Protein AF-A0A935W0Y7-F1 (afdb_monomer)

Structure (mmCIF, N/CA/C/O backbone):
data_AF-A0A935W0Y7-F1
#
_entry.id   AF-A0A935W0Y7-F1
#
loop_
_atom_site.group_PDB
_atom_site.id
_atom_site.type_symbol
_atom_site.label_atom_id
_atom_site.label_alt_id
_atom_site.label_comp_id
_atom_site.label_asym_id
_atom_site.label_entity_id
_atom_site.label_seq_id
_atom_site.pdbx_PDB_ins_code
_atom_site.Cartn_x
_atom_site.Cartn_y
_atom_site.Cartn_z
_atom_site.occupancy
_atom_site.B_iso_or_equiv
_atom_site.auth_seq_id
_atom_site.auth_comp_id
_atom_site.auth_asym_id
_atom_site.auth_atom_id
_atom_site.pdbx_PDB_model_num
ATOM 1 N N . MET A 1 1 ? 2.912 -10.877 5.324 1.00 75.25 1 MET A N 1
ATOM 2 C CA . MET A 1 1 ? 1.690 -11.018 6.139 1.00 75.25 1 MET A CA 1
ATOM 3 C C . MET A 1 1 ? 1.617 -9.869 7.136 1.00 75.25 1 MET A C 1
ATOM 5 O O . MET A 1 1 ? 2.653 -9.502 7.692 1.00 75.25 1 MET A O 1
ATOM 9 N N . ILE A 1 2 ? 0.440 -9.257 7.281 1.00 92.62 2 ILE A N 1
ATOM 10 C CA . ILE A 1 2 ? 0.144 -8.282 8.340 1.00 92.62 2 ILE A CA 1
ATOM 11 C C . 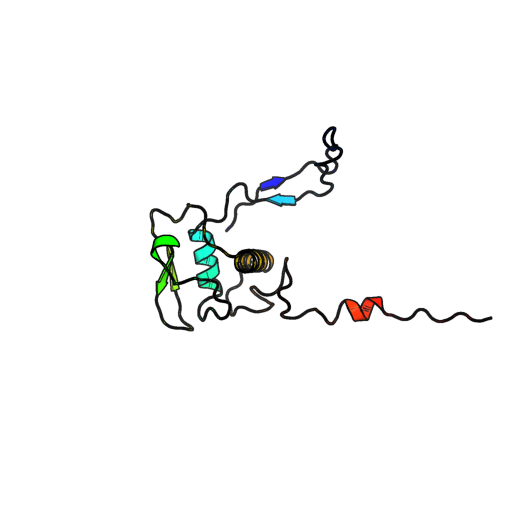ILE A 1 2 ? -0.297 -9.060 9.578 1.00 92.62 2 ILE A C 1
ATOM 13 O O . ILE A 1 2 ? -1.063 -10.012 9.446 1.00 92.62 2 ILE A O 1
ATOM 17 N N . ASP A 1 3 ? 0.198 -8.666 10.746 1.00 93.06 3 ASP A N 1
ATOM 18 C CA . ASP A 1 3 ? -0.285 -9.185 12.022 1.00 93.06 3 ASP A CA 1
ATOM 19 C C . ASP A 1 3 ? -1.424 -8.287 12.509 1.00 93.06 3 ASP A C 1
ATOM 21 O O . ASP A 1 3 ? -1.232 -7.084 12.698 1.00 93.06 3 ASP A O 1
ATOM 25 N N . PHE A 1 4 ? -2.623 -8.849 12.623 1.00 94.25 4 PHE A N 1
ATOM 26 C CA . PHE A 1 4 ? -3.819 -8.127 13.034 1.00 94.25 4 PHE A CA 1
ATOM 27 C C . PHE A 1 4 ? -4.206 -8.562 14.444 1.00 94.25 4 PHE A C 1
ATOM 29 O O . PHE A 1 4 ? -4.382 -9.750 14.703 1.00 94.25 4 PHE A O 1
ATOM 36 N N . ALA A 1 5 ? -4.405 -7.593 15.333 1.00 94.75 5 ALA A N 1
ATOM 37 C CA . ALA A 1 5 ? -4.932 -7.836 16.665 1.00 94.75 5 ALA A CA 1
ATOM 38 C C . ALA A 1 5 ? -6.455 -7.674 16.658 1.00 94.75 5 ALA A C 1
ATOM 40 O O . ALA A 1 5 ? -6.972 -6.708 16.093 1.00 94.75 5 ALA A O 1
ATOM 41 N N . GLU A 1 6 ? -7.168 -8.606 17.290 1.00 94.44 6 GLU A N 1
ATOM 42 C CA . GLU A 1 6 ? -8.608 -8.476 17.514 1.00 94.44 6 GLU A CA 1
ATOM 43 C C . GLU A 1 6 ? -8.883 -7.388 18.559 1.00 94.44 6 GLU A C 1
ATOM 45 O O . GLU A 1 6 ? -8.319 -7.381 19.654 1.00 94.44 6 GLU A O 1
ATOM 50 N N . VAL A 1 7 ? -9.788 -6.480 18.217 1.00 89.81 7 VAL A N 1
ATOM 51 C CA . VAL A 1 7 ? -10.410 -5.523 19.123 1.00 89.81 7 VAL A CA 1
ATOM 52 C C . VAL A 1 7 ? -11.814 -6.034 19.425 1.00 89.81 7 VAL A C 1
ATOM 54 O O . VAL A 1 7 ? -12.753 -5.858 18.646 1.00 89.81 7 VAL A O 1
ATOM 57 N N . ALA A 1 8 ? -11.930 -6.707 20.566 1.00 83.19 8 ALA A N 1
ATOM 58 C CA . ALA A 1 8 ? -13.183 -7.208 21.117 1.00 83.19 8 ALA A CA 1
ATOM 59 C C . ALA A 1 8 ? -13.781 -6.216 22.138 1.00 83.19 8 ALA A C 1
ATOM 61 O O . ALA A 1 8 ? -13.184 -5.181 22.425 1.00 83.19 8 ALA A O 1
ATOM 62 N N . ASN A 1 9 ? -14.939 -6.567 22.713 1.00 79.81 9 ASN A N 1
ATOM 63 C CA . ASN A 1 9 ? -15.823 -5.741 23.562 1.00 79.81 9 ASN A CA 1
ATOM 64 C C . ASN A 1 9 ? -16.880 -4.922 22.787 1.00 79.81 9 ASN A C 1
ATOM 66 O O . ASN A 1 9 ? -16.932 -3.695 22.910 1.00 79.81 9 ASN A O 1
ATOM 70 N N . PRO A 1 10 ? -17.732 -5.593 21.984 1.00 78.62 10 PRO A N 1
ATOM 71 C CA . PRO A 1 10 ? -18.852 -4.928 21.330 1.00 78.62 10 PRO A CA 1
ATOM 72 C C . PRO A 1 10 ? -19.777 -4.291 22.374 1.00 78.62 10 PRO A C 1
ATOM 74 O O . PRO A 1 10 ? -20.012 -4.862 23.438 1.00 78.62 10 PRO A O 1
ATOM 77 N N . ALA A 1 11 ? -20.328 -3.122 22.042 1.00 78.00 11 ALA A N 1
ATOM 78 C CA . ALA A 1 11 ? -21.182 -2.327 22.931 1.00 78.00 11 ALA A CA 1
ATOM 79 C C . ALA A 1 11 ? -20.462 -1.766 24.173 1.00 78.00 11 ALA A C 1
ATOM 81 O O . ALA A 1 11 ? -21.092 -1.539 25.210 1.00 78.00 11 ALA A O 1
ATOM 82 N N . ASN A 1 12 ? -19.160 -1.477 24.062 1.00 82.44 12 ASN A N 1
ATOM 83 C CA . ASN A 1 12 ? -18.487 -0.652 25.056 1.00 82.44 12 ASN A CA 1
ATOM 84 C C . ASN A 1 12 ? -19.224 0.700 25.183 1.00 82.44 12 ASN A C 1
ATOM 86 O O . ASN A 1 12 ? -19.557 1.315 24.164 1.00 82.44 12 ASN A O 1
ATOM 90 N N . PRO A 1 13 ? -19.519 1.166 26.409 1.00 82.25 13 PRO A N 1
ATOM 91 C CA . PRO A 1 13 ? -20.207 2.433 26.586 1.00 82.25 13 PRO A CA 1
ATOM 92 C C . PRO A 1 13 ? -19.346 3.573 26.022 1.00 82.25 13 PRO A C 1
ATOM 94 O O . PRO A 1 13 ? -18.114 3.511 26.116 1.00 82.25 13 PRO A O 1
ATOM 97 N N . PRO A 1 14 ? -19.969 4.608 25.434 1.00 85.31 14 PRO A N 1
ATOM 98 C CA . PRO A 1 14 ? -19.235 5.786 25.003 1.00 85.31 14 PRO A CA 1
ATOM 99 C C . PRO A 1 14 ? -18.607 6.493 26.210 1.00 85.31 14 PRO A C 1
ATOM 101 O O . PRO A 1 14 ? -19.073 6.361 27.344 1.00 85.31 14 PRO A O 1
ATOM 104 N N . GLU A 1 15 ? -17.567 7.286 25.961 1.00 87.88 15 GLU A N 1
ATOM 105 C CA . GLU A 1 15 ? -17.038 8.213 26.961 1.00 87.88 15 GLU A CA 1
ATOM 106 C C . GLU A 1 15 ? -18.113 9.257 27.339 1.00 87.88 15 GLU A C 1
ATOM 108 O O . GLU A 1 15 ? -19.139 9.386 26.670 1.00 87.88 15 GLU A O 1
ATOM 113 N N . GLY A 1 16 ? -17.883 10.066 28.380 1.00 86.06 16 GLY A N 1
ATOM 114 C CA . GLY A 1 16 ? -18.816 11.117 28.818 1.00 86.06 16 GLY A CA 1
ATOM 115 C C . GLY A 1 16 ? -19.172 12.163 27.747 1.00 86.06 16 GLY A C 1
ATOM 116 O O . GLY A 1 16 ? -20.114 12.929 27.929 1.00 86.06 16 GLY A O 1
ATOM 117 N N . THR A 1 17 ? -18.451 12.177 26.624 1.00 87.25 17 THR A N 1
ATOM 118 C CA . THR A 1 17 ? -18.717 12.997 25.433 1.00 87.25 17 THR A CA 1
ATOM 119 C C . THR A 1 17 ? -19.731 12.372 24.464 1.00 87.25 17 THR A C 1
ATOM 121 O O . THR A 1 17 ? -20.171 13.045 23.535 1.00 87.25 17 THR A O 1
ATOM 124 N N . GLY A 1 18 ? -20.109 11.104 24.658 1.00 88.38 18 GLY A N 1
ATOM 125 C CA . GLY A 1 18 ? -20.983 10.344 23.759 1.00 88.38 18 GLY A CA 1
ATOM 126 C C . GLY A 1 18 ? -20.257 9.637 22.605 1.00 88.38 18 GLY A C 1
ATOM 127 O O . GLY A 1 18 ? -20.914 8.982 21.797 1.00 88.38 18 GLY A O 1
ATOM 128 N N . PHE A 1 19 ? -18.923 9.718 22.529 1.00 86.62 19 PHE A N 1
ATOM 129 C CA . PHE A 1 19 ? -18.112 9.100 21.472 1.00 86.62 19 PHE A CA 1
ATOM 130 C C . PHE A 1 19 ? -17.361 7.848 21.948 1.00 86.62 19 PHE A C 1
ATOM 132 O O . PHE A 1 19 ? -17.184 7.622 23.141 1.00 86.62 19 PHE A O 1
ATOM 139 N N . GLY A 1 20 ? -16.892 7.032 20.998 1.00 83.81 20 GLY A N 1
ATOM 140 C CA . GLY A 1 20 ? -15.997 5.898 21.271 1.00 83.81 20 GLY A CA 1
ATOM 141 C C . GLY A 1 20 ? -16.678 4.539 21.465 1.00 83.81 20 GLY A C 1
ATOM 142 O O . GLY A 1 20 ? -15.981 3.539 21.617 1.00 83.81 20 GLY A O 1
ATOM 143 N N . ALA A 1 21 ? -18.011 4.471 21.416 1.00 87.06 21 ALA A N 1
ATOM 144 C CA . ALA A 1 21 ? -18.729 3.198 21.379 1.00 87.06 21 ALA A CA 1
ATOM 145 C C . ALA A 1 21 ? -18.597 2.544 19.995 1.00 87.06 21 ALA A C 1
ATOM 147 O O . ALA A 1 21 ? -18.948 3.151 18.980 1.00 87.06 21 ALA A O 1
ATOM 148 N N . VAL A 1 22 ? -18.130 1.296 19.953 1.00 86.25 22 VAL A N 1
ATOM 149 C CA . VAL A 1 22 ? -18.030 0.497 18.728 1.00 86.25 22 VAL A CA 1
ATOM 150 C C . VAL A 1 22 ? -18.823 -0.793 18.921 1.00 86.25 22 VAL A C 1
ATOM 152 O O . VAL A 1 22 ? -18.573 -1.587 19.824 1.00 86.25 22 VAL A O 1
ATOM 155 N N . ALA A 1 23 ? -19.830 -1.005 18.074 1.00 88.06 23 ALA A N 1
ATOM 1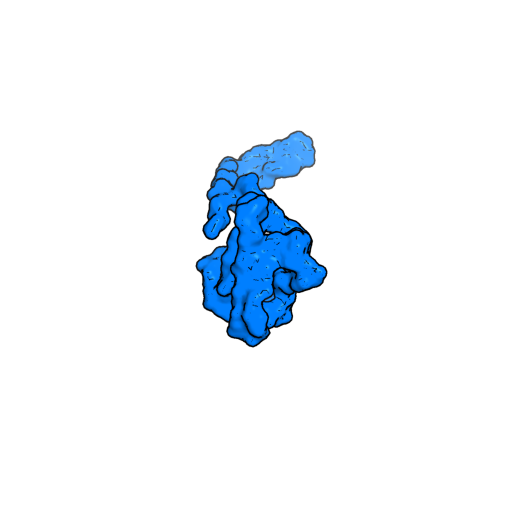56 C CA . ALA A 1 23 ? -20.726 -2.156 18.194 1.00 88.06 23 ALA A CA 1
ATOM 157 C C . ALA A 1 23 ? -20.124 -3.464 17.652 1.00 88.06 23 ALA A C 1
ATOM 159 O O . ALA A 1 23 ? -20.627 -4.539 17.962 1.00 88.06 23 ALA A O 1
ATOM 160 N N . ASN A 1 24 ? -19.074 -3.376 16.834 1.00 87.75 24 ASN A N 1
ATOM 161 C CA . ASN A 1 24 ? -18.525 -4.510 16.099 1.00 87.75 24 ASN A CA 1
ATOM 162 C C . ASN A 1 24 ? -17.182 -4.943 16.680 1.00 87.75 24 ASN A C 1
ATOM 164 O O . ASN A 1 24 ? -16.357 -4.100 17.024 1.00 87.75 24 ASN A O 1
ATOM 168 N N . VAL A 1 25 ? -16.945 -6.254 16.695 1.00 91.88 25 VAL A N 1
ATOM 169 C CA . VAL A 1 25 ? -15.588 -6.799 16.789 1.00 91.88 25 VAL A CA 1
ATOM 170 C C . VAL A 1 25 ? -14.895 -6.539 15.454 1.00 91.88 25 VAL A C 1
ATOM 172 O O . VAL A 1 25 ? -15.483 -6.755 14.393 1.00 91.88 25 VAL A O 1
ATOM 175 N N . TYR A 1 26 ? -13.666 -6.047 15.500 1.00 90.44 26 TYR A N 1
ATOM 176 C CA . TYR A 1 26 ? -12.847 -5.804 14.316 1.00 90.44 26 TYR A CA 1
ATOM 177 C C . TYR A 1 26 ? -11.394 -6.135 14.624 1.00 90.44 26 TYR A C 1
ATOM 179 O O . TYR A 1 26 ? -11.040 -6.342 15.780 1.00 90.44 26 TYR A O 1
ATOM 187 N N . SER A 1 27 ? -10.545 -6.158 13.603 1.00 93.31 27 SER A N 1
ATOM 188 C CA . SER A 1 27 ? -9.109 -6.318 13.802 1.00 93.31 27 SER A CA 1
ATOM 189 C C . SER A 1 27 ? -8.354 -5.123 13.246 1.00 93.31 27 SER A C 1
ATOM 191 O O . SER A 1 27 ? -8.724 -4.565 12.213 1.00 93.31 27 SER A O 1
ATOM 193 N N . ILE A 1 28 ? -7.287 -4.729 13.933 1.00 93.88 28 ILE A N 1
ATOM 194 C CA . ILE A 1 28 ? -6.404 -3.640 13.521 1.00 93.88 28 ILE A CA 1
ATOM 195 C C . ILE A 1 28 ? -4.954 -4.065 13.720 1.00 93.88 28 ILE A C 1
ATOM 197 O O . ILE A 1 28 ? -4.626 -4.789 14.659 1.00 93.88 28 ILE A O 1
ATOM 201 N N . ALA A 1 29 ? -4.078 -3.655 12.807 1.00 95.12 29 ALA A N 1
ATOM 202 C CA . ALA A 1 29 ? -2.657 -3.899 12.983 1.00 95.12 29 ALA A CA 1
ATOM 203 C C . ALA A 1 29 ? -2.148 -3.049 14.165 1.00 95.12 29 ALA A C 1
ATOM 205 O O . ALA A 1 29 ? -2.419 -1.847 14.200 1.00 95.12 29 ALA A O 1
ATOM 206 N N . PRO A 1 30 ? -1.399 -3.626 15.123 1.00 94.75 30 PRO A N 1
ATOM 207 C CA . PRO A 1 30 ? -0.820 -2.865 16.232 1.00 94.75 30 PRO A CA 1
ATOM 208 C C . PRO A 1 30 ? 0.346 -1.971 15.783 1.00 94.75 30 PRO A C 1
ATOM 210 O O . PRO A 1 30 ? 0.814 -1.118 16.538 1.00 94.75 30 PRO A O 1
ATOM 213 N N . HIS A 1 31 ? 0.834 -2.176 14.559 1.00 95.19 31 HIS A N 1
ATOM 214 C CA . HIS A 1 31 ? 1.961 -1.470 13.973 1.00 95.19 31 HIS A CA 1
ATOM 215 C C . HIS A 1 31 ? 1.636 -1.013 12.553 1.00 95.19 31 HIS A C 1
ATOM 217 O O . HIS A 1 31 ? 0.816 -1.613 11.855 1.00 95.19 31 HIS A O 1
ATOM 223 N N . GLU A 1 32 ? 2.319 0.043 12.127 1.00 95.56 32 GLU A N 1
ATOM 224 C CA . GLU A 1 32 ? 2.239 0.561 10.766 1.00 95.56 32 GLU A CA 1
ATOM 225 C C . GLU A 1 32 ? 2.762 -0.463 9.747 1.00 95.56 32 GLU A C 1
ATOM 227 O O . GLU A 1 32 ? 3.601 -1.318 10.051 1.00 95.56 32 GLU A O 1
ATOM 232 N N . VAL A 1 33 ? 2.285 -0.350 8.505 1.00 96.06 33 VAL A N 1
ATOM 233 C CA . VAL A 1 33 ? 2.769 -1.174 7.392 1.00 96.06 33 VAL A CA 1
ATOM 234 C C . VAL A 1 33 ? 4.252 -0.902 7.175 1.00 96.06 33 VAL A C 1
ATOM 236 O O . VAL A 1 33 ? 4.685 0.240 7.071 1.00 96.06 33 VAL A O 1
ATOM 239 N N . THR A 1 34 ? 5.042 -1.963 7.091 1.00 95.31 34 THR A N 1
ATOM 240 C CA . THR A 1 34 ? 6.496 -1.885 6.928 1.00 95.31 34 THR A CA 1
ATOM 241 C C . THR A 1 34 ? 6.916 -1.804 5.463 1.00 95.31 34 THR A C 1
ATOM 243 O O . THR A 1 34 ? 6.200 -2.262 4.569 1.00 95.31 34 THR A O 1
ATOM 246 N N . HIS A 1 35 ? 8.134 -1.320 5.207 1.00 93.88 35 HIS A N 1
ATOM 247 C CA . HIS A 1 35 ? 8.733 -1.343 3.868 1.00 93.88 35 HIS A CA 1
ATOM 248 C C . HIS A 1 35 ? 8.747 -2.749 3.257 1.00 93.88 35 HIS A C 1
ATOM 250 O O . HIS A 1 35 ? 8.457 -2.912 2.074 1.00 93.88 35 HIS A O 1
ATOM 256 N N . ARG A 1 36 ? 9.029 -3.784 4.060 1.00 95.25 36 ARG A N 1
ATOM 257 C CA . ARG A 1 36 ? 8.994 -5.185 3.615 1.00 95.25 36 ARG A CA 1
ATOM 258 C C . ARG A 1 36 ? 7.608 -5.626 3.156 1.00 95.25 36 ARG A C 1
ATOM 260 O O . ARG A 1 36 ? 7.495 -6.336 2.163 1.00 95.25 36 ARG A O 1
ATOM 267 N N . GLN A 1 37 ? 6.560 -5.222 3.870 1.00 97.06 37 GLN A N 1
ATOM 268 C CA . GLN A 1 37 ? 5.182 -5.557 3.503 1.00 97.06 37 GLN A CA 1
ATOM 269 C C . GLN A 1 37 ? 4.749 -4.810 2.237 1.00 97.06 37 GLN A C 1
ATOM 271 O O . GLN A 1 37 ? 4.146 -5.420 1.359 1.00 97.06 37 GLN A O 1
ATOM 276 N N . TYR A 1 38 ? 5.120 -3.534 2.099 1.00 96.06 38 TYR A N 1
ATOM 277 C CA . TYR A 1 38 ? 4.822 -2.766 0.891 1.00 96.06 38 TYR A CA 1
ATOM 278 C C . TYR A 1 38 ? 5.602 -3.278 -0.334 1.00 96.06 38 TYR A C 1
ATOM 280 O O . TYR A 1 38 ? 5.041 -3.398 -1.415 1.00 96.06 38 TYR A O 1
ATOM 288 N N . ALA A 1 39 ? 6.866 -3.684 -0.179 1.00 95.31 39 ALA A N 1
ATOM 289 C CA . ALA A 1 39 ? 7.623 -4.305 -1.269 1.00 95.31 39 ALA A CA 1
ATOM 290 C C . ALA A 1 39 ? 7.037 -5.658 -1.707 1.00 95.31 39 ALA A C 1
ATOM 292 O O . ALA A 1 39 ? 7.083 -5.983 -2.890 1.00 95.31 39 ALA A O 1
ATOM 293 N N . ALA A 1 40 ? 6.468 -6.443 -0.786 1.00 97.69 40 ALA A N 1
ATOM 294 C CA . ALA A 1 40 ? 5.753 -7.669 -1.145 1.00 97.69 40 ALA A CA 1
ATOM 295 C C . ALA A 1 40 ? 4.510 -7.375 -2.001 1.00 97.69 40 ALA A C 1
ATOM 297 O O . ALA A 1 40 ? 4.264 -8.086 -2.967 1.00 97.69 40 ALA A O 1
ATOM 298 N N . PHE A 1 41 ? 3.780 -6.303 -1.681 1.00 97.94 41 PHE A N 1
ATOM 299 C CA . PHE A 1 41 ? 2.679 -5.807 -2.504 1.00 97.94 41 PHE A CA 1
ATOM 300 C C . PHE A 1 41 ? 3.156 -5.384 -3.898 1.00 97.94 41 PHE A C 1
ATOM 302 O O . PHE A 1 41 ? 2.629 -5.874 -4.891 1.00 97.94 41 PHE A O 1
ATOM 309 N N . LEU A 1 42 ? 4.201 -4.554 -3.988 1.00 96.94 42 LEU A N 1
ATOM 310 C CA . LEU A 1 42 ? 4.748 -4.115 -5.276 1.00 96.94 42 LEU A CA 1
ATOM 311 C C . LEU A 1 42 ? 5.197 -5.300 -6.148 1.00 96.94 42 LEU A C 1
ATOM 313 O O . LEU A 1 42 ? 4.816 -5.374 -7.307 1.00 96.94 42 LEU A O 1
ATOM 317 N N . ASN A 1 43 ? 5.919 -6.273 -5.585 1.00 97.88 43 ASN A N 1
ATOM 318 C CA . ASN A 1 43 ? 6.329 -7.480 -6.320 1.00 97.88 43 ASN A CA 1
ATOM 319 C C . ASN A 1 43 ? 5.158 -8.398 -6.719 1.00 97.88 43 ASN A C 1
ATOM 321 O O . ASN A 1 43 ? 5.358 -9.321 -7.499 1.00 97.88 43 ASN A O 1
ATOM 325 N N . ALA A 1 44 ? 3.964 -8.218 -6.149 1.00 98.31 44 ALA A N 1
ATOM 326 C CA . ALA A 1 44 ? 2.799 -9.016 -6.510 1.00 98.31 44 ALA A CA 1
ATOM 327 C C . ALA A 1 44 ? 2.007 -8.402 -7.672 1.00 98.31 44 ALA A C 1
ATOM 329 O O . ALA A 1 44 ? 1.369 -9.146 -8.416 1.00 98.31 44 ALA A O 1
ATOM 330 N N . VAL A 1 45 ? 2.003 -7.070 -7.805 1.00 98.12 45 VAL A N 1
ATOM 331 C CA . VAL A 1 45 ? 1.080 -6.388 -8.728 1.00 98.12 45 VAL A CA 1
ATOM 332 C C . VAL A 1 45 ? 1.705 -5.311 -9.610 1.00 98.12 45 VAL A C 1
ATOM 334 O O . VAL A 1 45 ? 1.038 -4.790 -10.497 1.00 98.12 45 VAL A O 1
ATOM 337 N N . ALA A 1 46 ? 2.953 -4.915 -9.376 1.00 96.69 46 ALA A N 1
ATOM 338 C CA . ALA A 1 46 ? 3.555 -3.737 -9.998 1.00 96.69 46 ALA A CA 1
ATOM 339 C C . ALA A 1 46 ? 4.669 -4.071 -11.001 1.00 96.69 46 ALA A C 1
ATOM 341 O O . ALA A 1 46 ? 5.585 -3.276 -11.170 1.00 96.69 46 ALA A O 1
ATOM 342 N N . ASP A 1 47 ? 4.571 -5.194 -11.717 1.00 96.31 47 ASP A N 1
ATOM 343 C CA . ASP A 1 47 ? 5.549 -5.550 -12.759 1.00 96.31 47 ASP A CA 1
ATOM 344 C C . ASP A 1 47 ? 5.615 -4.492 -13.880 1.00 96.31 47 ASP A C 1
ATOM 346 O O . ASP A 1 47 ? 6.702 -4.201 -14.373 1.00 96.31 47 ASP A O 1
ATOM 350 N N . ASP A 1 48 ? 4.477 -3.885 -14.248 1.00 94.38 48 ASP A N 1
ATOM 351 C CA . ASP A 1 48 ? 4.356 -2.763 -15.212 1.00 94.38 48 ASP A CA 1
ATOM 352 C C . ASP A 1 48 ? 3.920 -1.431 -14.559 1.00 94.38 48 ASP A C 1
ATOM 354 O O . ASP A 1 48 ? 4.012 -0.360 -15.148 1.00 94.38 48 ASP A O 1
ATOM 358 N N . ASP A 1 49 ? 3.463 -1.497 -13.310 1.00 94.19 49 ASP A N 1
ATOM 359 C CA . ASP A 1 49 ? 3.027 -0.381 -12.461 1.00 94.19 49 ASP A CA 1
ATOM 360 C C . ASP A 1 49 ? 2.159 0.735 -13.107 1.00 94.19 49 ASP A C 1
ATOM 362 O O . ASP A 1 49 ? 2.467 1.922 -12.954 1.00 94.19 49 ASP A O 1
ATOM 366 N N . PRO A 1 50 ? 1.043 0.411 -13.796 1.00 94.75 50 PRO A N 1
ATOM 367 C CA . PRO A 1 50 ? 0.224 1.404 -14.501 1.00 94.75 50 PRO A CA 1
ATOM 368 C C . PRO A 1 50 ? -0.445 2.443 -13.585 1.00 94.75 50 PRO A C 1
ATOM 370 O O . PRO A 1 50 ? -0.747 3.545 -14.045 1.00 94.75 50 PRO A O 1
ATOM 373 N N . ASN A 1 51 ? -0.674 2.131 -12.302 1.00 93.50 51 ASN A N 1
ATOM 374 C CA . ASN A 1 51 ? -1.199 3.095 -11.328 1.00 93.50 51 ASN A CA 1
ATOM 375 C C . ASN A 1 51 ? -0.105 3.862 -10.568 1.00 93.50 51 ASN A C 1
ATOM 377 O O . ASN A 1 51 ? -0.443 4.712 -9.744 1.00 93.50 51 ASN A O 1
ATOM 381 N N . GLY A 1 52 ? 1.180 3.598 -10.832 1.00 92.00 52 GLY A N 1
ATOM 382 C CA . GLY A 1 52 ? 2.292 4.305 -10.197 1.00 92.00 52 GLY A CA 1
ATOM 383 C C . GLY A 1 52 ? 2.376 4.089 -8.683 1.00 92.00 52 GLY A C 1
ATOM 384 O O . GLY A 1 52 ? 2.620 5.041 -7.943 1.00 92.00 52 GLY A O 1
ATOM 385 N N . LEU A 1 53 ? 2.181 2.851 -8.219 1.00 93.19 53 LEU A N 1
ATOM 386 C CA . LEU A 1 53 ? 2.275 2.460 -6.808 1.00 93.19 53 LEU A CA 1
ATOM 387 C C . LEU A 1 53 ? 3.677 2.680 -6.224 1.00 93.19 53 LEU A C 1
ATOM 389 O O . LEU A 1 53 ? 3.835 2.788 -5.000 1.00 93.19 53 LEU A O 1
ATOM 393 N N . PHE A 1 54 ? 4.702 2.712 -7.081 1.00 91.00 54 PHE A N 1
ATOM 394 C CA . PHE A 1 54 ? 6.066 3.058 -6.712 1.00 91.00 54 PHE A CA 1
ATOM 395 C C . PHE A 1 54 ? 6.509 4.397 -7.312 1.00 91.00 54 PHE A C 1
ATOM 397 O O . PHE A 1 54 ? 6.738 4.539 -8.516 1.00 91.00 54 PHE A O 1
ATOM 404 N N . HIS A 1 55 ? 6.756 5.369 -6.434 1.00 80.75 55 HIS A N 1
ATOM 405 C CA . HIS A 1 55 ? 7.252 6.692 -6.809 1.00 80.75 55 HIS A CA 1
ATOM 406 C C . HIS A 1 55 ? 8.784 6.689 -6.895 1.00 80.75 55 HIS A C 1
ATOM 408 O O . HIS A 1 55 ? 9.494 6.867 -5.906 1.00 80.75 55 HIS A O 1
ATOM 414 N N . ALA A 1 56 ? 9.310 6.505 -8.108 1.00 65.88 56 ALA A N 1
ATOM 415 C CA . ALA A 1 56 ? 10.746 6.355 -8.377 1.00 65.88 56 ALA A CA 1
ATOM 416 C C . ALA A 1 56 ? 11.603 7.614 -8.128 1.00 65.88 56 ALA A C 1
ATOM 418 O O . ALA A 1 56 ? 12.824 7.566 -8.283 1.00 65.88 56 ALA A O 1
ATOM 419 N N . THR A 1 57 ? 11.001 8.746 -7.751 1.00 63.47 57 THR A N 1
ATOM 420 C CA . THR A 1 57 ? 11.705 10.033 -7.621 1.00 63.47 57 THR A CA 1
ATOM 421 C C . THR A 1 57 ? 12.777 10.032 -6.529 1.00 63.47 57 THR A C 1
ATOM 423 O O . THR A 1 57 ? 13.665 10.883 -6.565 1.00 63.47 57 THR A O 1
ATOM 426 N N . SER A 1 58 ? 12.781 9.041 -5.627 1.00 58.69 58 SER A N 1
ATOM 427 C CA . SER A 1 58 ? 13.964 8.712 -4.824 1.00 58.69 58 SER A CA 1
ATOM 428 C C . SER A 1 58 ? 13.866 7.334 -4.158 1.00 58.69 58 SER A C 1
ATOM 430 O O . SER A 1 58 ? 13.323 7.205 -3.058 1.00 58.69 58 SER A O 1
ATOM 432 N N . GLU A 1 59 ? 14.499 6.318 -4.746 1.00 63.38 59 GLU A N 1
ATOM 433 C CA . GLU A 1 59 ? 14.689 4.998 -4.105 1.00 63.38 59 GLU A CA 1
ATOM 434 C C . GLU A 1 59 ? 15.333 5.111 -2.708 1.00 63.38 59 GLU A C 1
ATOM 436 O O . GLU A 1 59 ? 15.091 4.301 -1.815 1.00 63.38 59 GLU A O 1
ATOM 441 N N . VAL A 1 60 ? 16.132 6.166 -2.501 1.00 60.91 60 VAL A N 1
ATOM 442 C CA . VAL A 1 60 ? 16.808 6.477 -1.236 1.00 60.91 60 VAL A CA 1
ATOM 443 C C . VAL A 1 60 ? 15.839 6.940 -0.144 1.00 60.91 60 VAL A C 1
ATOM 445 O O . VAL A 1 60 ? 16.059 6.600 1.015 1.00 60.91 60 VAL A O 1
ATOM 448 N N . LEU A 1 61 ? 14.778 7.693 -0.470 1.00 63.34 61 LEU A N 1
ATOM 449 C CA . LEU A 1 61 ? 13.794 8.120 0.542 1.00 63.34 61 LEU A CA 1
ATOM 450 C C . LEU A 1 61 ? 12.764 7.029 0.819 1.00 63.34 61 LEU A C 1
ATOM 452 O O . LEU A 1 61 ? 12.321 6.896 1.956 1.00 63.34 61 LEU A O 1
ATOM 456 N N . TYR A 1 62 ? 12.437 6.242 -0.206 1.00 71.62 62 TYR A N 1
ATOM 457 C CA . TYR A 1 62 ? 11.489 5.139 -0.107 1.00 71.62 62 TYR A CA 1
ATOM 458 C C . TYR A 1 62 ? 12.093 3.872 0.494 1.00 71.62 62 TYR A C 1
ATOM 460 O O . TYR A 1 62 ? 11.351 2.947 0.786 1.00 71.62 62 TYR A O 1
ATOM 468 N N . PHE A 1 63 ? 13.424 3.778 0.616 1.00 86.38 63 PHE A N 1
ATOM 469 C CA . PHE A 1 63 ? 14.153 2.578 1.058 1.00 86.38 63 PHE A CA 1
ATOM 470 C C . PHE A 1 63 ? 13.720 1.280 0.355 1.00 86.38 63 PHE A C 1
ATOM 472 O O . PHE A 1 63 ? 13.928 0.179 0.875 1.00 86.38 63 PHE A O 1
ATOM 479 N N . ILE A 1 64 ? 13.167 1.419 -0.847 1.00 90.50 64 ILE A N 1
ATOM 480 C CA . ILE A 1 64 ? 12.795 0.361 -1.771 1.00 90.50 64 ILE A CA 1
ATOM 481 C C . ILE A 1 64 ? 13.476 0.709 -3.090 1.00 90.50 64 ILE A C 1
ATOM 483 O O . ILE A 1 64 ? 13.342 1.822 -3.598 1.00 90.50 64 ILE A O 1
ATOM 487 N N . ARG A 1 65 ? 14.227 -0.249 -3.618 1.00 91.12 65 ARG A N 1
ATOM 488 C CA . ARG A 1 65 ? 14.906 -0.174 -4.905 1.00 91.12 65 ARG A CA 1
ATOM 489 C C . ARG A 1 65 ? 14.107 -0.951 -5.939 1.00 91.12 65 ARG A C 1
ATOM 491 O O . ARG A 1 65 ? 13.776 -2.108 -5.674 1.00 91.12 65 ARG A O 1
ATOM 498 N N . ARG A 1 66 ? 13.862 -0.348 -7.102 1.00 92.50 66 ARG A N 1
ATOM 499 C CA . ARG A 1 66 ? 13.249 -1.005 -8.257 1.00 92.50 66 ARG A CA 1
ATOM 500 C C . ARG A 1 66 ? 14.326 -1.357 -9.280 1.00 92.50 66 ARG A C 1
ATOM 502 O O . ARG A 1 66 ? 15.198 -0.557 -9.602 1.00 92.50 66 ARG A O 1
ATOM 509 N N . THR A 1 67 ? 14.269 -2.565 -9.810 1.00 93.38 67 THR A N 1
ATOM 510 C CA . THR A 1 67 ? 15.127 -3.034 -10.906 1.00 93.38 67 THR A CA 1
ATOM 511 C C . THR A 1 67 ? 14.279 -3.665 -12.001 1.00 93.38 67 THR A C 1
ATOM 513 O O . THR A 1 67 ? 13.134 -4.012 -11.736 1.00 93.38 67 THR A O 1
ATOM 516 N N . GLY A 1 68 ? 14.845 -3.858 -13.192 1.00 93.94 68 GLY A N 1
ATOM 517 C CA . GLY A 1 68 ? 14.125 -4.407 -14.344 1.00 93.94 68 GLY A CA 1
ATOM 518 C C . GLY A 1 68 ? 13.460 -3.329 -15.197 1.00 93.94 68 GLY A C 1
ATOM 519 O O . GLY A 1 68 ? 13.589 -2.133 -14.923 1.00 93.94 68 GLY A O 1
ATOM 520 N N . ASP A 1 69 ? 12.763 -3.784 -16.230 1.00 93.25 69 ASP A N 1
ATOM 521 C CA . ASP A 1 69 ? 12.046 -2.966 -17.208 1.00 93.25 69 ASP A CA 1
ATOM 522 C C . ASP A 1 69 ? 10.524 -3.071 -16.990 1.00 93.25 69 ASP A C 1
ATOM 524 O O . ASP A 1 69 ? 10.086 -4.014 -16.320 1.00 93.25 69 ASP A O 1
ATOM 528 N N . PRO A 1 70 ? 9.707 -2.148 -17.542 1.00 93.12 70 PRO A N 1
ATOM 529 C CA . PRO A 1 70 ? 8.248 -2.272 -17.503 1.00 93.12 70 PRO A CA 1
ATOM 530 C C . PRO A 1 70 ? 7.778 -3.670 -17.940 1.00 93.12 70 PRO A C 1
ATOM 532 O O . PRO A 1 70 ? 8.245 -4.205 -18.948 1.00 93.12 70 PRO A O 1
ATOM 535 N N . GLY A 1 71 ? 6.903 -4.284 -17.146 1.00 94.62 71 GLY A N 1
ATOM 536 C CA . GLY A 1 71 ? 6.462 -5.675 -17.283 1.00 94.62 71 GLY A CA 1
ATOM 537 C C . GLY A 1 71 ? 7.356 -6.707 -16.579 1.00 94.62 71 GLY A C 1
ATOM 538 O O . GLY A 1 71 ? 7.095 -7.902 -16.684 1.00 94.62 71 GLY A O 1
ATOM 539 N N . SER A 1 72 ? 8.414 -6.275 -15.887 1.00 95.75 72 SER A N 1
ATOM 540 C CA . SER A 1 72 ? 9.379 -7.146 -15.196 1.00 95.75 72 SER A CA 1
ATOM 541 C C . SER A 1 72 ? 10.007 -6.503 -13.952 1.00 95.75 72 SER A C 1
ATOM 543 O O . SER A 1 72 ? 11.093 -6.906 -13.517 1.00 95.75 72 SER A O 1
ATOM 545 N N . TYR A 1 73 ? 9.376 -5.465 -13.395 1.00 95.44 73 TYR A N 1
ATOM 546 C CA . TYR A 1 73 ? 9.925 -4.770 -12.241 1.00 95.44 73 TYR A CA 1
ATOM 547 C C . TYR A 1 73 ? 10.064 -5.679 -11.016 1.00 95.44 73 TYR A C 1
ATOM 549 O O . TYR A 1 73 ? 9.169 -6.433 -10.663 1.00 95.44 73 TYR A O 1
ATOM 557 N N . HIS A 1 74 ? 11.188 -5.542 -10.315 1.00 95.94 74 HIS A N 1
ATOM 558 C CA . HIS A 1 74 ? 11.424 -6.174 -9.021 1.00 95.94 74 HIS A CA 1
ATOM 559 C C . HIS A 1 74 ? 11.791 -5.116 -7.983 1.00 95.94 74 HIS A C 1
ATOM 561 O O . HIS A 1 74 ? 12.667 -4.278 -8.196 1.00 95.94 74 HIS A O 1
ATOM 567 N N . TYR A 1 75 ? 11.149 -5.207 -6.822 1.00 94.38 75 TYR A N 1
ATOM 568 C CA . TYR A 1 75 ? 11.304 -4.323 -5.679 1.00 94.38 75 TYR A CA 1
ATOM 569 C C . TYR A 1 75 ? 12.054 -5.007 -4.533 1.00 94.38 75 TYR A C 1
ATOM 571 O O . TYR A 1 75 ? 11.653 -6.071 -4.056 1.00 94.38 75 TYR A O 1
ATOM 579 N N . THR A 1 76 ? 13.138 -4.396 -4.062 1.00 94.06 76 THR A N 1
ATOM 580 C CA . THR A 1 76 ? 13.939 -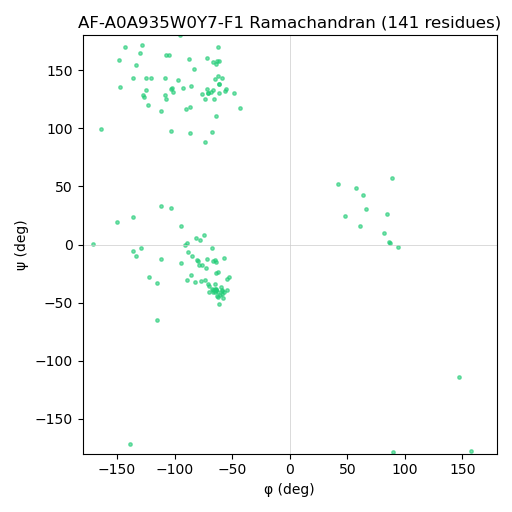4.890 -2.930 1.00 94.06 76 THR A CA 1
ATOM 581 C C . THR A 1 76 ? 14.076 -3.820 -1.859 1.00 94.06 76 THR A C 1
ATOM 583 O O . THR A 1 76 ? 14.185 -2.636 -2.163 1.00 94.06 76 THR A O 1
ATOM 586 N N . VAL A 1 77 ? 14.064 -4.223 -0.590 1.00 92.81 77 VAL A N 1
ATOM 587 C CA . VAL A 1 77 ? 14.148 -3.291 0.543 1.00 92.81 77 VAL A CA 1
ATOM 588 C C . VAL A 1 77 ? 15.578 -3.203 1.048 1.00 92.81 77 VAL A C 1
ATOM 590 O O . VAL A 1 77 ? 16.282 -4.210 1.136 1.00 92.81 77 VAL A O 1
ATOM 593 N N . PHE A 1 78 ? 16.010 -2.007 1.438 1.00 89.38 78 PHE A N 1
ATOM 594 C CA . PHE A 1 78 ? 17.296 -1.843 2.110 1.00 89.38 78 PHE A CA 1
ATOM 595 C C . PHE A 1 78 ? 17.249 -2.532 3.482 1.00 89.38 78 PHE A C 1
ATOM 597 O O . PHE A 1 78 ? 16.396 -2.218 4.311 1.00 89.38 78 PHE A O 1
ATOM 604 N N . ALA A 1 79 ? 18.194 -3.438 3.753 1.00 84.88 79 ALA A N 1
ATOM 605 C CA . ALA A 1 79 ? 18.165 -4.309 4.935 1.00 84.88 79 ALA A CA 1
ATOM 606 C C . ALA A 1 79 ? 18.033 -3.563 6.279 1.00 84.88 79 ALA A C 1
ATOM 608 O O . ALA A 1 79 ? 17.427 -4.067 7.212 1.00 84.88 79 ALA A O 1
ATOM 609 N N . SER A 1 80 ? 18.542 -2.332 6.391 1.00 85.88 80 SER A N 1
ATOM 610 C CA . SER A 1 80 ? 18.444 -1.522 7.618 1.00 85.88 80 SER A CA 1
ATOM 611 C C . SER A 1 80 ? 17.072 -0.856 7.840 1.00 85.88 80 SER A C 1
ATOM 613 O O . SER A 1 80 ? 16.913 -0.031 8.754 1.00 85.88 80 SER A O 1
ATOM 615 N N . ARG A 1 81 ? 16.096 -1.130 6.967 1.00 85.56 81 ARG A N 1
ATOM 616 C CA . ARG A 1 81 ? 14.820 -0.406 6.857 1.00 85.56 81 ARG A CA 1
ATOM 617 C C . ARG A 1 81 ? 13.603 -1.314 6.701 1.00 85.56 81 ARG A C 1
ATOM 619 O O . ARG A 1 81 ? 12.489 -0.806 6.753 1.00 85.56 81 ARG A O 1
ATOM 626 N N . ASP A 1 82 ? 13.797 -2.620 6.563 1.00 88.88 82 ASP A N 1
ATOM 627 C CA . ASP A 1 82 ? 12.746 -3.577 6.213 1.00 88.88 82 ASP A CA 1
ATOM 628 C C . ASP A 1 82 ? 11.566 -3.601 7.195 1.00 88.88 82 ASP A C 1
ATOM 630 O O . ASP A 1 82 ? 10.417 -3.625 6.758 1.00 88.88 82 ASP A O 1
ATOM 634 N N . ALA A 1 83 ? 11.846 -3.509 8.495 1.00 92.69 83 ALA A N 1
ATOM 635 C CA . ALA A 1 83 ? 10.859 -3.475 9.568 1.00 92.69 83 ALA A CA 1
ATOM 636 C C . ALA A 1 83 ? 10.376 -2.059 9.932 1.00 92.69 83 ALA A C 1
ATOM 638 O O . ALA A 1 83 ? 9.581 -1.906 10.856 1.00 92.69 83 ALA A O 1
ATOM 639 N N . ARG A 1 84 ? 10.855 -1.007 9.250 1.00 92.94 84 ARG A N 1
ATOM 640 C CA . ARG A 1 84 ? 10.394 0.362 9.519 1.00 92.94 84 ARG A CA 1
ATOM 641 C C . ARG A 1 84 ? 9.095 0.661 8.775 1.00 92.94 84 ARG A C 1
ATOM 643 O O . ARG A 1 84 ? 8.925 0.131 7.673 1.00 92.94 84 ARG A O 1
ATOM 650 N N . PRO A 1 85 ? 8.247 1.550 9.313 1.00 93.50 85 PRO A N 1
ATOM 651 C CA . PRO A 1 85 ? 7.038 2.009 8.639 1.00 93.50 85 PRO A CA 1
ATOM 652 C C . PRO A 1 85 ? 7.327 2.579 7.254 1.00 93.50 85 PRO A C 1
ATOM 654 O O . PRO A 1 85 ? 8.265 3.368 7.106 1.00 93.50 85 PRO A O 1
ATOM 657 N N . ILE A 1 86 ? 6.539 2.177 6.257 1.00 92.00 86 ILE A N 1
ATOM 658 C CA . ILE A 1 86 ? 6.564 2.779 4.924 1.00 92.00 86 ILE A CA 1
ATOM 659 C C . ILE A 1 86 ? 6.092 4.231 5.022 1.00 92.00 86 ILE A C 1
ATOM 661 O O . ILE A 1 86 ? 5.187 4.563 5.786 1.00 92.00 86 ILE A O 1
ATOM 665 N N . ASN A 1 87 ? 6.713 5.109 4.247 1.00 87.50 87 ASN A N 1
ATOM 666 C CA . ASN A 1 87 ? 6.375 6.524 4.184 1.00 87.50 87 ASN A CA 1
ATOM 667 C C . ASN A 1 87 ? 6.161 6.959 2.728 1.00 87.50 87 ASN A C 1
ATOM 669 O O . ASN A 1 87 ? 6.379 6.187 1.799 1.00 87.50 87 ASN A O 1
ATOM 673 N N . PHE A 1 88 ? 5.671 8.190 2.550 1.00 86.12 88 PHE A N 1
ATOM 674 C CA . PHE A 1 88 ? 5.381 8.805 1.245 1.00 86.12 88 PHE A CA 1
ATOM 675 C C . PHE A 1 88 ? 4.325 8.091 0.380 1.00 86.12 88 PHE A C 1
ATOM 677 O O . PHE A 1 88 ?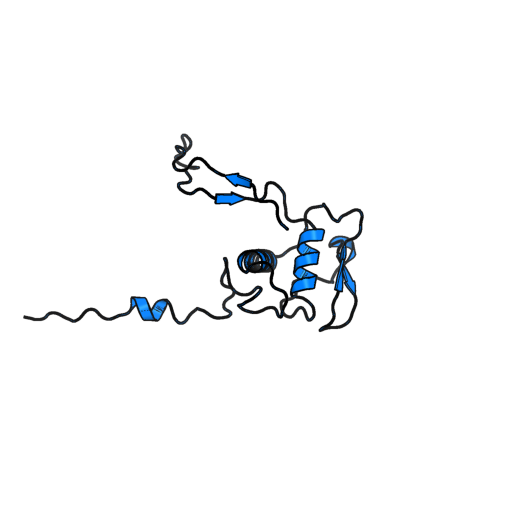 4.179 8.416 -0.792 1.00 86.12 88 PHE A O 1
ATOM 684 N N . VAL A 1 89 ? 3.532 7.193 0.967 1.00 90.25 89 VAL A N 1
ATOM 685 C CA . VAL A 1 89 ? 2.422 6.501 0.296 1.00 90.25 89 VAL A CA 1
ATOM 686 C C . VAL A 1 89 ? 1.225 7.443 0.161 1.00 90.25 89 VAL A C 1
ATOM 688 O O . VAL A 1 89 ? 0.803 8.061 1.143 1.00 90.25 89 VAL A O 1
ATOM 691 N N . SER A 1 90 ? 0.669 7.562 -1.046 1.00 91.94 90 SER A N 1
ATOM 692 C CA . SER A 1 90 ? -0.553 8.342 -1.251 1.00 91.94 90 SER A CA 1
ATOM 693 C C . SER A 1 90 ? -1.771 7.630 -0.652 1.00 91.94 90 SER A C 1
ATOM 695 O O . SER A 1 90 ? -1.766 6.417 -0.439 1.00 91.94 90 SER A O 1
ATOM 697 N N . LEU A 1 91 ? -2.860 8.366 -0.409 1.00 94.00 91 LEU A N 1
ATOM 698 C CA . LEU A 1 91 ? -4.103 7.756 0.076 1.00 94.00 91 LEU A CA 1
ATOM 699 C C . LEU A 1 91 ? -4.618 6.660 -0.876 1.00 94.00 91 LEU A C 1
ATOM 701 O O . LEU A 1 91 ? -5.057 5.613 -0.411 1.00 94.00 91 LEU A O 1
ATOM 705 N N . TYR A 1 92 ? -4.537 6.881 -2.191 1.00 95.06 92 TYR A N 1
ATOM 706 C CA . TYR A 1 92 ? -4.983 5.907 -3.191 1.00 95.06 92 TYR A CA 1
ATOM 707 C C . TYR A 1 92 ? -4.113 4.646 -3.185 1.00 95.06 92 TYR A C 1
ATOM 709 O O . TYR A 1 92 ? -4.638 3.537 -3.224 1.00 95.06 92 TYR A O 1
ATOM 717 N N . ASP A 1 93 ? -2.796 4.795 -3.047 1.00 95.44 93 ASP A N 1
ATOM 718 C CA . ASP A 1 93 ? -1.879 3.652 -2.949 1.00 95.44 93 ASP A CA 1
ATOM 719 C C . ASP A 1 93 ? -2.144 2.840 -1.672 1.00 95.44 93 ASP A C 1
ATOM 721 O O . ASP A 1 93 ? -2.157 1.608 -1.696 1.00 95.44 93 ASP A O 1
ATOM 725 N N . ALA A 1 94 ? -2.447 3.520 -0.560 1.00 96.38 94 ALA A N 1
ATOM 726 C CA . ALA A 1 94 ? -2.835 2.873 0.690 1.00 96.38 94 ALA A CA 1
ATOM 727 C C . ALA A 1 94 ? -4.169 2.112 0.566 1.00 96.38 94 ALA A C 1
ATOM 729 O O . ALA A 1 94 ? -4.290 0.993 1.069 1.00 96.38 94 ALA A O 1
ATOM 730 N N . MET A 1 95 ? -5.162 2.674 -0.130 1.00 97.38 95 MET A N 1
ATOM 731 C CA . MET A 1 95 ? -6.431 1.984 -0.385 1.00 97.38 95 MET A CA 1
ATOM 732 C C . MET A 1 95 ? -6.244 0.766 -1.303 1.00 97.38 95 MET A C 1
ATOM 734 O O . MET A 1 95 ? -6.828 -0.285 -1.043 1.00 97.38 95 MET A O 1
ATOM 738 N N . ARG A 1 96 ? -5.393 0.860 -2.332 1.00 97.94 96 ARG A N 1
ATOM 739 C CA . ARG A 1 96 ? -5.036 -0.276 -3.201 1.00 97.94 96 ARG A CA 1
ATOM 740 C C . ARG A 1 96 ? -4.297 -1.379 -2.452 1.00 97.94 96 ARG A C 1
ATOM 742 O O . ARG A 1 96 ? -4.596 -2.553 -2.654 1.00 97.94 96 ARG A O 1
ATOM 749 N N . PHE A 1 97 ? -3.395 -1.020 -1.540 1.00 97.69 97 PHE A N 1
ATOM 750 C CA . PHE A 1 97 ? -2.760 -1.978 -0.635 1.00 97.69 97 PHE A CA 1
ATOM 751 C C . PHE A 1 97 ? -3.799 -2.692 0.246 1.00 97.69 97 PHE A C 1
ATOM 753 O O . PHE A 1 97 ? -3.758 -3.913 0.396 1.00 97.69 97 PHE A O 1
ATOM 760 N N . ALA A 1 98 ? -4.770 -1.953 0.794 1.00 97.25 98 ALA A N 1
ATOM 761 C CA . ALA A 1 98 ? -5.853 -2.537 1.583 1.00 97.25 98 ALA A CA 1
ATOM 762 C C . ALA A 1 98 ? -6.755 -3.465 0.750 1.00 97.25 98 ALA A C 1
ATOM 764 O O . ALA A 1 98 ? -7.147 -4.525 1.234 1.00 97.25 98 ALA A O 1
ATOM 765 N N . ASN A 1 99 ? -7.040 -3.114 -0.506 1.00 97.75 99 ASN A N 1
ATOM 766 C CA . ASN A 1 99 ? -7.752 -3.985 -1.442 1.00 97.75 99 ASN A CA 1
ATOM 767 C C . ASN A 1 99 ? -6.974 -5.265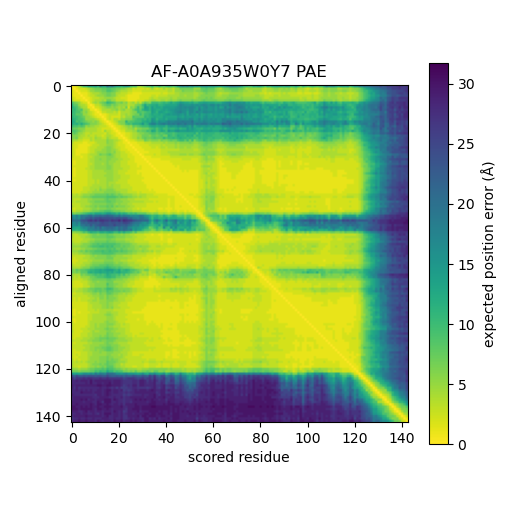 -1.744 1.00 97.75 99 ASN A C 1
ATOM 769 O O . ASN A 1 99 ? -7.540 -6.350 -1.669 1.00 97.75 99 ASN A O 1
ATOM 773 N N . TRP A 1 100 ? -5.668 -5.163 -1.985 1.00 98.00 100 TRP A N 1
ATOM 774 C CA . TRP A 1 100 ? -4.815 -6.330 -2.190 1.00 98.00 100 TRP A CA 1
ATOM 775 C C . TRP A 1 100 ? -4.838 -7.279 -0.988 1.00 98.00 100 TRP A C 1
ATOM 777 O O . TRP A 1 100 ? -4.984 -8.489 -1.159 1.00 98.00 100 TRP A O 1
ATOM 787 N N . LEU A 1 101 ? -4.788 -6.746 0.239 1.00 97.31 101 LEU A N 1
ATOM 788 C CA . LEU A 1 101 ? -4.989 -7.547 1.449 1.00 97.31 101 LEU A CA 1
ATOM 789 C C . LEU A 1 101 ? -6.390 -8.175 1.505 1.00 97.31 101 LEU A C 1
ATOM 791 O O . LEU A 1 101 ? -6.503 -9.363 1.804 1.00 97.31 101 LEU A O 1
ATOM 795 N N . HIS A 1 102 ? -7.438 -7.405 1.194 1.00 95.56 102 HIS A N 1
ATOM 796 C CA . HIS A 1 102 ? -8.831 -7.865 1.178 1.00 95.56 102 HIS A CA 1
ATOM 797 C C . HIS A 1 102 ? -9.039 -9.027 0.198 1.00 95.56 102 HIS A C 1
ATOM 799 O O . HIS A 1 102 ? -9.735 -9.989 0.512 1.00 95.56 102 HIS A O 1
ATOM 805 N N . ASN A 1 103 ? -8.389 -8.966 -0.963 1.00 96.44 103 ASN A N 1
ATOM 806 C CA . ASN A 1 103 ? -8.482 -9.971 -2.019 1.00 96.44 103 ASN A CA 1
ATOM 807 C C . ASN A 1 103 ? -7.587 -11.198 -1.773 1.00 96.44 103 ASN A C 1
ATOM 809 O O . ASN A 1 103 ? -7.497 -12.078 -2.625 1.00 96.44 103 ASN A O 1
ATOM 813 N N . GLY A 1 104 ? -6.927 -11.288 -0.613 1.00 96.69 104 GLY A N 1
ATOM 814 C CA . GLY A 1 104 ? -6.100 -12.439 -0.253 1.00 96.69 104 GLY A CA 1
ATOM 815 C C . GLY A 1 104 ? -4.670 -12.382 -0.791 1.00 96.69 104 GLY A C 1
ATOM 816 O O . GLY A 1 104 ? -4.040 -13.425 -0.935 1.00 96.69 104 GLY A O 1
ATOM 817 N N . GLN A 1 105 ? -4.141 -11.180 -1.038 1.00 97.88 105 GLN A N 1
ATOM 818 C CA . GLN A 1 105 ? -2.783 -10.931 -1.537 1.00 97.88 105 GLN A CA 1
ATOM 819 C C . GLN A 1 105 ? -2.469 -11.618 -2.889 1.00 97.88 105 GLN A C 1
ATOM 821 O O . GLN A 1 105 ? -1.428 -12.271 -3.006 1.00 97.88 105 GLN A O 1
ATOM 826 N N . PRO A 1 106 ? -3.337 -11.509 -3.916 1.00 98.00 106 PRO A N 1
ATOM 827 C CA . PRO A 1 106 ? -3.108 -12.154 -5.207 1.00 98.00 106 PRO A CA 1
ATOM 828 C C . PRO A 1 106 ? -1.901 -11.558 -5.947 1.00 98.00 106 PRO A C 1
ATOM 830 O O . PRO A 1 106 ? -1.520 -10.407 -5.726 1.00 98.00 106 PRO A O 1
ATOM 833 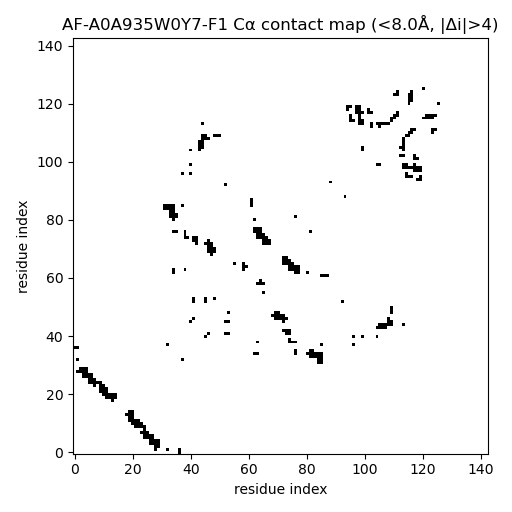N N . THR A 1 107 ? -1.333 -12.340 -6.864 1.00 98.19 107 THR A N 1
ATOM 834 C CA . THR A 1 107 ? -0.338 -11.883 -7.845 1.00 98.19 107 THR A CA 1
ATOM 835 C C . THR A 1 107 ? -1.020 -11.715 -9.195 1.00 98.19 107 THR A C 1
ATOM 837 O O . THR A 1 107 ? -1.763 -12.603 -9.617 1.00 98.19 107 THR A O 1
ATOM 840 N N . GLY A 1 108 ? -0.773 -10.604 -9.880 1.00 97.00 108 GLY A N 1
ATOM 841 C CA . GLY A 1 108 ? -1.392 -10.324 -11.171 1.00 97.00 108 GLY A CA 1
ATOM 842 C C . GLY A 1 108 ? -1.420 -8.836 -11.512 1.00 97.00 108 GLY A C 1
ATOM 843 O O . GLY A 1 108 ? -0.913 -8.020 -10.748 1.00 97.00 108 GLY A O 1
ATOM 844 N N . PRO A 1 109 ? -2.012 -8.465 -12.657 1.00 96.25 109 PRO A N 1
ATOM 845 C CA . PRO A 1 109 ? -2.124 -7.066 -13.063 1.00 96.25 109 PRO A CA 1
ATOM 846 C C . PRO A 1 109 ? -2.937 -6.248 -12.052 1.00 96.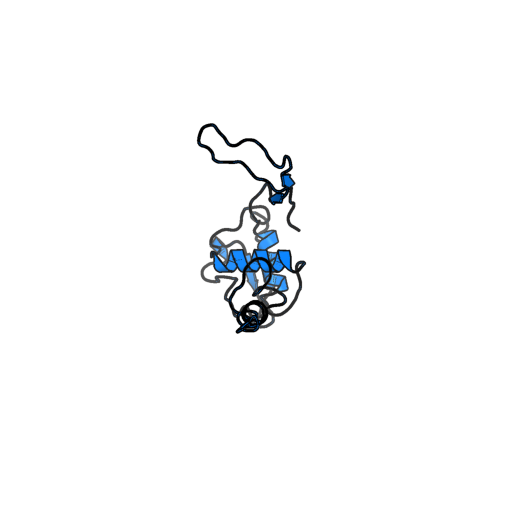25 109 PRO A C 1
ATOM 848 O O . PRO A 1 109 ? -3.755 -6.798 -11.319 1.00 96.25 109 PRO A O 1
ATOM 851 N N . GLN A 1 110 ? -2.738 -4.929 -12.038 1.00 96.50 110 GLN A N 1
ATOM 852 C CA . GLN A 1 110 ? -3.486 -3.986 -11.194 1.00 96.50 110 GLN A CA 1
ATOM 853 C C . GLN A 1 110 ? -4.908 -3.796 -11.743 1.00 96.50 110 GLN A C 1
ATOM 855 O O . GLN A 1 110 ? -5.156 -2.928 -12.580 1.00 96.50 110 GLN A O 1
ATOM 860 N N . ASP A 1 111 ? -5.831 -4.651 -11.314 1.00 95.31 111 ASP A N 1
ATOM 861 C CA . ASP A 1 111 ? -7.214 -4.689 -11.780 1.00 95.31 111 ASP A CA 1
ATOM 862 C C . ASP A 1 111 ? -8.200 -4.921 -10.622 1.00 95.31 111 ASP A C 1
ATOM 864 O O . ASP A 1 111 ? -7.841 -4.884 -9.444 1.00 95.31 111 ASP A O 1
ATOM 868 N N . VAL A 1 112 ? -9.476 -5.141 -10.947 1.00 95.19 112 VAL A N 1
ATOM 869 C CA . VAL A 1 112 ? -10.556 -5.348 -9.964 1.00 95.19 112 VAL A CA 1
ATOM 870 C C . VAL A 1 112 ? -10.409 -6.621 -9.124 1.00 95.19 112 VAL A C 1
ATOM 872 O O . VAL A 1 112 ? -11.120 -6.785 -8.140 1.00 95.19 112 VAL A O 1
ATOM 875 N N . THR A 1 113 ? -9.529 -7.542 -9.507 1.00 94.44 113 THR A N 1
ATOM 876 C CA . THR A 1 113 ? -9.253 -8.775 -8.759 1.00 94.44 113 THR A CA 1
ATOM 877 C C . THR A 1 113 ? -8.063 -8.626 -7.814 1.00 94.44 113 THR A C 1
ATOM 879 O O . THR A 1 113 ? -7.916 -9.434 -6.899 1.00 94.44 113 THR A O 1
ATOM 882 N N . THR A 1 114 ? -7.240 -7.587 -7.996 1.00 96.38 114 THR A N 1
ATOM 883 C CA . THR A 1 114 ? -6.037 -7.341 -7.194 1.00 96.38 114 THR A CA 1
ATOM 884 C C . THR A 1 114 ? -6.140 -6.050 -6.380 1.00 96.38 114 THR A C 1
ATOM 886 O O . THR A 1 114 ? -6.182 -6.129 -5.153 1.00 96.38 114 THR A O 1
ATOM 889 N N . THR A 1 115 ? -6.219 -4.877 -7.019 1.00 97.06 115 THR A N 1
ATOM 890 C CA . THR A 1 115 ? -6.050 -3.562 -6.372 1.00 97.06 115 THR A CA 1
ATOM 891 C C . THR A 1 115 ? -7.232 -2.613 -6.521 1.00 97.06 115 THR A C 1
ATOM 893 O O . THR A 1 115 ? -7.436 -1.774 -5.643 1.00 97.06 115 THR A O 1
ATOM 896 N N . GLU A 1 116 ? -8.025 -2.716 -7.589 1.00 96.38 116 GLU A N 1
ATOM 897 C CA . GLU A 1 116 ? -9.026 -1.691 -7.931 1.00 96.38 116 GLU A CA 1
ATOM 898 C C . GLU A 1 116 ? -10.402 -1.907 -7.276 1.00 96.38 116 GLU A C 1
ATOM 900 O O . GLU A 1 116 ? -11.269 -1.036 -7.371 1.00 96.38 116 GLU A O 1
ATOM 905 N N . ASP A 1 117 ? -10.607 -3.034 -6.590 1.00 94.62 117 ASP A N 1
ATOM 906 C CA . ASP A 1 117 ? -11.829 -3.352 -5.840 1.00 94.62 117 ASP A CA 1
ATOM 907 C C . ASP A 1 117 ? -11.517 -4.224 -4.610 1.00 94.62 117 ASP A C 1
ATOM 909 O O . ASP A 1 117 ? -10.466 -4.864 -4.543 1.00 94.62 117 ASP A O 1
ATOM 913 N N . GLY A 1 118 ? -12.411 -4.230 -3.619 1.00 93.94 118 GLY A N 1
ATOM 914 C CA . GLY A 1 118 ? -12.224 -4.897 -2.329 1.00 93.94 118 GLY A CA 1
ATOM 915 C C . GLY A 1 118 ? -12.914 -4.133 -1.200 1.00 93.94 118 GLY A C 1
ATOM 916 O O . GLY A 1 118 ? -14.138 -4.008 -1.170 1.00 93.94 118 GLY A O 1
ATOM 917 N N . ALA A 1 119 ? -12.125 -3.591 -0.269 1.00 94.62 119 ALA A N 1
ATOM 918 C CA . ALA A 1 119 ? -12.631 -2.697 0.774 1.00 94.62 119 ALA A CA 1
ATOM 919 C C . ALA A 1 119 ? -12.985 -1.300 0.226 1.00 94.62 119 ALA A C 1
ATOM 921 O O . ALA A 1 119 ? -13.888 -0.644 0.746 1.00 94.62 119 ALA A O 1
ATOM 922 N N . TYR A 1 120 ? -12.279 -0.856 -0.817 1.00 95.62 120 TYR A N 1
ATOM 923 C CA . TYR A 1 120 ? -12.397 0.463 -1.434 1.00 95.62 120 TYR A CA 1
ATOM 924 C C . TYR A 1 120 ? -12.620 0.330 -2.947 1.00 95.62 120 TYR A C 1
ATOM 926 O O . TYR A 1 120 ? -11.851 -0.334 -3.634 1.00 95.62 120 TYR A O 1
ATOM 934 N N . ASP A 1 121 ? -13.637 0.995 -3.491 1.00 91.81 121 ASP A N 1
ATOM 935 C CA . ASP A 1 121 ? -13.897 1.015 -4.939 1.00 91.81 121 ASP A CA 1
ATOM 936 C C . ASP A 1 121 ? -13.085 2.135 -5.613 1.00 91.81 121 ASP A C 1
ATOM 938 O O . ASP A 1 121 ? -13.299 3.313 -5.317 1.00 91.81 121 ASP A O 1
ATOM 942 N N . HIS A 1 122 ? -12.180 1.781 -6.533 1.00 87.00 122 HIS A N 1
ATO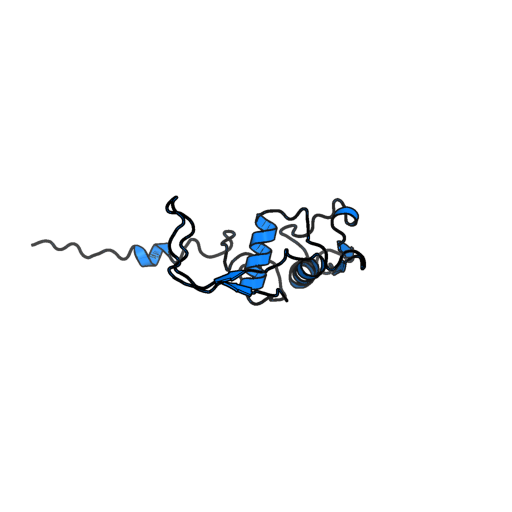M 943 C CA . HIS A 1 122 ? -11.423 2.746 -7.351 1.00 87.00 122 HIS A CA 1
ATOM 944 C C . HIS A 1 122 ? -12.074 3.022 -8.715 1.00 87.00 122 HIS A C 1
ATOM 946 O O . HIS A 1 122 ? -11.464 3.604 -9.610 1.00 87.00 122 HIS A O 1
ATOM 952 N N . GLY A 1 123 ? -13.346 2.654 -8.883 1.00 68.25 123 GLY A N 1
ATOM 953 C CA . GLY A 1 123 ? -14.133 2.955 -10.076 1.00 68.25 123 GLY A CA 1
ATOM 954 C C . GLY A 1 123 ? -13.896 1.991 -11.237 1.00 68.25 123 GLY A C 1
ATOM 955 O O . GLY A 1 123 ? -14.398 2.239 -12.333 1.00 68.25 123 GLY A O 1
ATOM 956 N N . GLY A 1 124 ? -13.185 0.884 -11.004 1.00 59.25 124 GLY A N 1
ATOM 957 C CA . GLY A 1 124 ? -12.799 -0.077 -12.037 1.00 59.25 124 GLY A CA 1
ATOM 958 C C . GLY A 1 124 ? -13.908 -1.021 -12.513 1.00 59.25 124 GLY A C 1
ATOM 959 O O . GLY A 1 124 ? -13.762 -1.601 -13.585 1.00 59.25 124 GLY A O 1
ATOM 960 N N . GLY A 1 125 ? -15.026 -1.196 -11.785 1.00 53.53 125 GLY A N 1
ATOM 961 C CA . GLY A 1 125 ? -15.954 -2.258 -12.208 1.00 53.53 125 GLY A CA 1
ATOM 962 C C . GLY A 1 125 ? -17.342 -2.428 -11.598 1.00 53.53 125 GLY A C 1
ATOM 963 O O . GLY A 1 125 ? -18.024 -3.347 -12.042 1.00 53.53 125 GLY A O 1
ATOM 964 N N . ARG A 1 126 ? -17.842 -1.623 -10.643 1.00 54.16 126 ARG A N 1
ATOM 965 C CA . ARG A 1 126 ? -19.168 -1.926 -10.034 1.00 54.16 126 ARG A CA 1
ATOM 966 C C . ARG A 1 126 ? -20.142 -0.771 -9.838 1.00 54.16 126 ARG A C 1
ATOM 968 O O . ARG A 1 126 ? -21.116 -0.905 -9.098 1.00 54.16 126 ARG A O 1
ATOM 975 N N . ARG A 1 127 ? -20.021 0.315 -10.602 1.00 51.38 127 ARG A N 1
ATOM 976 C CA . ARG A 1 127 ? -21.025 1.400 -10.575 1.00 51.38 127 ARG A CA 1
ATOM 977 C C . ARG A 1 127 ? -22.355 1.095 -11.291 1.00 51.38 127 ARG A C 1
ATOM 979 O O . ARG A 1 127 ? -23.150 2.010 -11.477 1.00 51.38 127 ARG A O 1
ATOM 986 N N . ARG A 1 128 ? -22.620 -0.138 -11.753 1.00 53.22 128 ARG A N 1
ATOM 987 C CA . ARG A 1 128 ? -23.777 -0.422 -12.640 1.00 53.22 128 ARG A CA 1
ATOM 988 C C . ARG A 1 128 ? -24.703 -1.574 -12.239 1.00 53.22 128 ARG A C 1
ATOM 990 O O . ARG A 1 128 ? -25.716 -1.735 -12.914 1.00 53.22 128 ARG A O 1
ATOM 997 N N . GLU A 1 129 ? -24.442 -2.323 -11.166 1.00 47.31 129 GLU A N 1
ATOM 998 C CA . GLU A 1 129 ? -25.297 -3.482 -10.834 1.00 47.31 129 GLU A CA 1
ATOM 999 C C . GLU A 1 129 ? -26.068 -3.353 -9.512 1.00 47.31 129 GLU A C 1
ATOM 1001 O O . GLU A 1 129 ? -27.233 -3.750 -9.452 1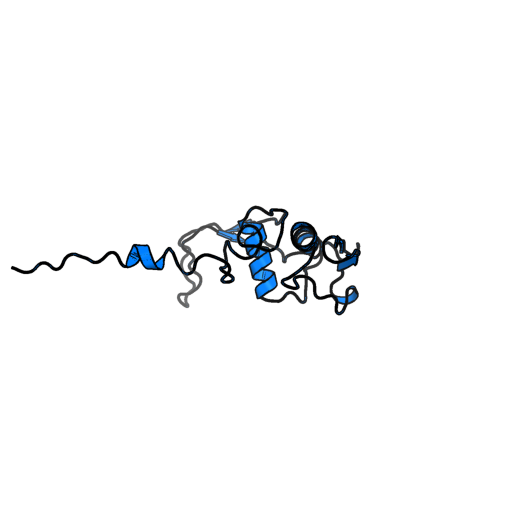.00 47.31 129 GLU A O 1
ATOM 1006 N N . ARG A 1 130 ? -25.520 -2.678 -8.488 1.00 49.22 130 ARG A N 1
ATOM 1007 C CA . ARG A 1 130 ? -26.263 -2.456 -7.229 1.00 49.22 130 ARG A CA 1
ATOM 1008 C C . ARG A 1 130 ? -27.420 -1.456 -7.378 1.00 49.22 130 ARG A C 1
ATOM 1010 O O . ARG A 1 130 ? -28.491 -1.676 -6.822 1.00 49.22 130 ARG A O 1
ATOM 1017 N N . ASP A 1 131 ? -27.274 -0.439 -8.228 1.00 46.97 131 ASP A N 1
ATOM 1018 C CA . ASP A 1 131 ? -28.326 0.573 -8.440 1.00 46.97 131 ASP A CA 1
ATOM 1019 C C . ASP A 1 131 ? -29.532 0.058 -9.245 1.00 46.97 131 ASP A C 1
ATOM 1021 O O . ASP A 1 131 ? -30.622 0.634 -9.179 1.00 46.97 131 ASP A O 1
ATOM 1025 N N . ARG A 1 132 ? -29.370 -1.034 -10.007 1.00 48.19 132 ARG A N 1
ATOM 1026 C CA . ARG A 1 132 ? -30.453 -1.602 -10.826 1.00 48.19 132 ARG A CA 1
ATOM 1027 C C . ARG A 1 132 ? -31.345 -2.560 -10.032 1.00 48.19 132 ARG A C 1
ATOM 1029 O O . ARG A 1 132 ? -32.526 -2.667 -10.348 1.00 48.19 132 ARG A O 1
ATOM 1036 N N . ALA A 1 133 ? -30.816 -3.187 -8.979 1.00 45.47 133 ALA A N 1
ATOM 1037 C CA . ALA A 1 133 ? -31.575 -4.076 -8.099 1.00 45.47 133 ALA A CA 1
ATOM 1038 C C . ALA A 1 133 ? -32.479 -3.314 -7.107 1.00 45.47 133 ALA A C 1
ATOM 1040 O O . ALA A 1 133 ? -33.572 -3.781 -6.800 1.00 45.47 133 ALA A O 1
ATOM 1041 N N . GLN A 1 134 ? -32.091 -2.110 -6.663 1.00 46.88 134 GLN A N 1
ATOM 1042 C CA . GLN A 1 134 ? -32.909 -1.290 -5.749 1.00 46.88 134 GLN A CA 1
ATOM 1043 C C . GLN A 1 134 ? -34.057 -0.524 -6.436 1.00 46.88 134 GLN A C 1
ATOM 1045 O O . GLN A 1 134 ? -34.949 -0.018 -5.758 1.00 46.88 134 GLN A O 1
ATOM 1050 N N . ARG A 1 135 ? -34.059 -0.417 -7.773 1.00 49.69 135 ARG A N 1
ATOM 1051 C CA . ARG A 1 135 ? -35.094 0.291 -8.558 1.00 49.69 135 ARG A CA 1
ATOM 1052 C C . ARG A 1 135 ? -36.081 -0.665 -9.243 1.00 49.69 135 ARG A C 1
ATOM 1054 O O . ARG A 1 135 ? -36.615 -0.360 -10.309 1.00 49.69 135 ARG A O 1
ATOM 1061 N N . GLY A 1 136 ? -36.343 -1.815 -8.621 1.00 40.59 136 GLY A N 1
ATOM 1062 C CA . GLY A 1 136 ? -37.489 -2.667 -8.937 1.00 40.59 136 GLY A CA 1
ATOM 1063 C C . GLY A 1 136 ? -38.789 -1.970 -8.533 1.00 40.59 136 GLY A C 1
ATOM 1064 O O . GLY A 1 136 ? -39.170 -1.958 -7.370 1.00 40.59 136 GLY A O 1
ATOM 1065 N N . ARG A 1 137 ? -39.421 -1.330 -9.514 1.00 46.28 137 ARG A N 1
ATOM 1066 C CA . ARG A 1 137 ? -40.701 -0.611 -9.473 1.00 46.28 137 ARG A CA 1
ATOM 1067 C C . ARG A 1 137 ? -41.771 -1.382 -8.672 1.00 46.28 137 ARG A C 1
ATOM 1069 O O . ARG A 1 137 ? -42.168 -2.468 -9.083 1.00 46.28 137 ARG A O 1
ATOM 1076 N N . ALA A 1 138 ? -42.261 -0.806 -7.572 1.00 46.00 138 ALA A N 1
ATOM 1077 C CA . ALA A 1 138 ? -43.490 -1.269 -6.927 1.00 46.00 138 ALA A CA 1
ATOM 1078 C C . ALA A 1 138 ? -44.669 -1.117 -7.913 1.00 46.00 138 ALA A C 1
ATOM 1080 O O . ALA A 1 138 ? -44.720 -0.104 -8.624 1.00 46.00 138 ALA A O 1
ATOM 1081 N N . PRO A 1 139 ? -45.596 -2.087 -8.007 1.00 46.84 139 PRO A N 1
ATOM 1082 C CA . PRO A 1 139 ? -46.780 -1.921 -8.834 1.00 46.84 139 PRO A CA 1
ATOM 1083 C C . PRO A 1 139 ? -47.659 -0.822 -8.225 1.00 46.84 139 PRO A C 1
ATOM 1085 O O . PRO A 1 139 ? -47.893 -0.795 -7.018 1.00 46.84 139 PRO A O 1
ATOM 1088 N N . LEU A 1 140 ? -48.115 0.104 -9.071 1.00 44.06 140 LEU A N 1
ATOM 1089 C CA . LEU A 1 140 ? -49.138 1.079 -8.707 1.00 44.06 140 LEU A CA 1
ATOM 1090 C C . LEU A 1 140 ? -50.427 0.304 -8.420 1.00 44.06 140 LEU A C 1
ATOM 1092 O O . LEU A 1 140 ? -51.009 -0.278 -9.332 1.00 44.06 140 LEU A O 1
ATOM 1096 N N . ALA A 1 141 ? -50.834 0.275 -7.154 1.00 47.69 141 ALA A N 1
ATOM 1097 C CA . ALA A 1 141 ? -52.208 -0.022 -6.800 1.00 47.69 141 ALA A CA 1
ATOM 1098 C C . ALA A 1 141 ? -53.066 1.179 -7.213 1.00 47.69 141 ALA A C 1
ATOM 1100 O O . ALA A 1 141 ? -52.731 2.324 -6.901 1.00 47.69 141 ALA A O 1
ATOM 1101 N N . SER A 1 142 ? -54.150 0.912 -7.925 1.00 47.34 142 SER A N 1
ATOM 1102 C CA . SER A 1 142 ? -55.235 1.860 -8.142 1.00 47.34 142 SER A CA 1
ATOM 1103 C C . SER A 1 142 ? -56.534 1.067 -8.239 1.00 47.34 142 SER A C 1
ATOM 1105 O O . SER A 1 142 ? -56.541 0.006 -8.867 1.00 47.34 142 SER A O 1
ATOM 1107 N N . ASP A 1 143 ? -57.526 1.609 -7.537 1.00 53.00 143 ASP A N 1
ATOM 1108 C CA . ASP A 1 143 ? -58.805 1.060 -7.062 1.00 53.00 143 ASP A CA 1
ATOM 1109 C C . ASP A 1 143 ? -59.685 0.298 -8.067 1.00 53.00 143 ASP A C 1
ATOM 1111 O O . ASP A 1 143 ? -59.699 0.657 -9.269 1.00 53.00 143 ASP A O 1
#

Mean predicted aligned error: 9.44 Å

Radius of gyration: 20.51 Å; Cα contacts (8 Å, |Δi|>4): 200; chains: 1; bounding box: 77×25×46 Å

Solvent-accessible surface area (backbone atoms only — not comparable to full-atom values): 8680 Å² total; per-residue (Å²): 133,84,67,65,43,77,45,74,66,54,64,42,76,43,48,100,86,70,50,84,53,43,73,61,67,49,67,47,55,88,63,71,65,20,33,47,56,53,33,52,51,43,57,28,36,34,31,59,37,90,84,52,78,70,73,75,92,38,40,80,80,59,45,38,44,78,44,76,52,86,68,51,35,42,52,46,57,44,84,97,43,32,87,37,64,59,67,94,71,48,72,67,49,52,43,25,51,48,2,21,56,65,52,69,61,54,72,47,68,78,32,62,76,23,28,28,25,66,83,45,80,69,80,70,81,69,96,72,58,67,72,59,66,76,63,66,76,78,81,83,85,78,135

Secondary structure (DSSP, 8-state):
----EEE--TTPPPPTTS-----S-EEE-SSPPBHHHHHHHHHHH-SS-TT--S-GGGHHHHTEEEES-TTS-EEEE-TTTTTSBP-S--HHHHHHHHHHHHTTS--SSSSTTTTSSSSS--SSS-TTTHHHHTT--------

Nearest PDB structures (foldseek):
  7z88-assembly1_A  TM=3.015E-01  e=8.737E+00  Homo sapiens
  5whe-assembly1_A  TM=2.451E-01  e=9.331E+00  Homo sapiens
  4q7a-assembly1_D-2  TM=2.083E-01  e=7.174E+00  Sphaerobacter thermophilus DSM 20745

pLDDT: mean 84.8, std 16.57, range [40.59, 98.31]

Sequence (143 aa):
MIDFAEVANPANPPEGTGFGAVANVYSIAPHEVTHRQYAAFLNAVADDDPNGLFHATSEVLYFIRRTGDPGSYHYTVFASRDARPINFVSLYDAMRFANWLHNGQPTGPQDVTTTEDGAYDHGGGRRRERDRAQRGRAPLASD

Foldseek 3Di:
DADWDKDDDAQDQADPVRDDHHRDIDIDGPDAQFLQLLQLLCQQAVLQDPVCLDDVPDCPVQQWDWDDDRNHIHIDGDPVGGGPHGDPGDPLSVQQSVQQVQLVNHHDYSACSHGCHGPDHVPRDPPPDPVVVVPPDDDDDDD